Protein AF-A0A316RH71-F1 (afdb_monomer_lite)

Secondary structure (DSSP, 8-state):
--STTHHHHHHHHHHHHHHHHHHHHSPP--S------THHHHHHHHHHHHHHHHHHHHHHH-HHHHHHHHHHHHHHHTS---HHHHHHHHHHHHHHHHHHHH-

pLDDT: mean 76.06, std 9.1, range [45.72, 93.19]

Structure (mmCIF, N/CA/C/O backbon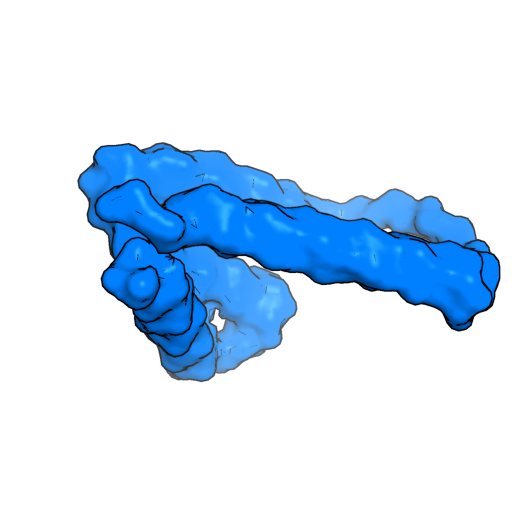e):
data_AF-A0A316RH71-F1
#
_entry.id   AF-A0A316RH71-F1
#
loop_
_atom_site.group_PDB
_atom_site.id
_atom_site.type_symbol
_atom_site.label_atom_id
_atom_site.label_alt_id
_atom_site.label_comp_id
_atom_site.label_asym_id
_atom_site.label_entity_id
_atom_site.label_seq_id
_atom_site.pdbx_PDB_ins_code
_atom_site.Cartn_x
_atom_site.Cartn_y
_atom_site.Cartn_z
_atom_site.occupancy
_atom_site.B_iso_or_equiv
_atom_site.auth_seq_id
_atom_site.auth_comp_id
_atom_site.auth_asym_id
_atom_site.auth_atom_id
_atom_site.pdbx_PDB_model_num
ATOM 1 N N . MET A 1 1 ? 22.589 -1.768 -6.175 1.00 45.72 1 MET A N 1
ATOM 2 C CA . MET A 1 1 ? 21.574 -2.588 -5.481 1.00 45.72 1 MET A CA 1
ATOM 3 C C . MET A 1 1 ? 21.842 -2.458 -3.991 1.00 45.72 1 MET A C 1
ATOM 5 O O . MET A 1 1 ? 22.543 -3.285 -3.433 1.00 45.72 1 MET A O 1
ATOM 9 N N . THR A 1 2 ? 21.418 -1.351 -3.381 1.00 45.78 2 THR A N 1
ATOM 10 C CA . THR A 1 2 ? 21.797 -1.030 -1.988 1.00 45.78 2 THR A CA 1
ATOM 11 C C . THR A 1 2 ? 20.663 -0.384 -1.179 1.00 45.78 2 THR A C 1
ATOM 13 O O . THR A 1 2 ? 20.817 -0.216 0.023 1.00 45.78 2 THR A O 1
ATOM 16 N N . GLY A 1 3 ? 19.507 -0.092 -1.795 1.00 52.59 3 GLY A N 1
ATOM 17 C CA . GLY A 1 3 ? 18.312 0.448 -1.122 1.00 52.59 3 GLY A CA 1
ATOM 18 C C . GLY A 1 3 ? 17.203 -0.576 -0.827 1.00 52.59 3 GLY A C 1
ATOM 19 O O . GLY A 1 3 ? 16.341 -0.324 0.012 1.00 52.59 3 GLY A O 1
ATOM 20 N N . ASP A 1 4 ? 17.250 -1.763 -1.443 1.00 62.03 4 ASP A N 1
ATOM 21 C CA . ASP A 1 4 ? 16.151 -2.750 -1.433 1.00 62.03 4 ASP A CA 1
ATOM 22 C C . ASP A 1 4 ? 15.865 -3.340 -0.030 1.00 62.03 4 ASP A C 1
ATOM 24 O O . ASP A 1 4 ? 14.758 -3.762 0.291 1.00 62.03 4 ASP A O 1
ATOM 28 N N . HIS A 1 5 ? 16.861 -3.320 0.861 1.00 63.25 5 HIS A N 1
ATOM 29 C CA . HIS A 1 5 ? 16.761 -3.864 2.225 1.00 63.25 5 HIS A CA 1
ATOM 30 C C . HIS A 1 5 ? 16.389 -2.801 3.271 1.00 63.25 5 HIS A C 1
ATOM 32 O O . HIS A 1 5 ? 15.955 -3.136 4.375 1.00 63.25 5 HIS A O 1
ATOM 38 N N . ILE A 1 6 ? 16.555 -1.517 2.939 1.00 71.75 6 ILE A N 1
ATOM 39 C CA . ILE A 1 6 ? 16.365 -0.409 3.882 1.00 71.75 6 ILE A CA 1
ATOM 40 C C . ILE A 1 6 ? 14.872 -0.153 4.103 1.00 71.75 6 ILE A C 1
ATOM 42 O O . ILE A 1 6 ? 14.438 0.024 5.241 1.00 71.75 6 ILE A O 1
ATOM 46 N N . VAL A 1 7 ? 14.069 -0.205 3.037 1.00 70.44 7 VAL A N 1
ATOM 47 C CA . VAL A 1 7 ? 12.619 0.039 3.103 1.00 70.44 7 VAL A CA 1
ATOM 48 C C . VAL A 1 7 ? 11.891 -0.987 3.994 1.00 70.44 7 VAL A C 1
ATOM 50 O O . VAL A 1 7 ? 11.161 -0.554 4.893 1.00 70.44 7 VAL A O 1
ATOM 53 N N . PRO A 1 8 ? 12.112 -2.315 3.858 1.00 76.25 8 PRO A N 1
ATOM 54 C CA . PRO A 1 8 ? 11.553 -3.295 4.791 1.00 76.25 8 PRO A CA 1
ATOM 55 C C . PRO A 1 8 ? 12.032 -3.087 6.233 1.00 76.25 8 PRO A C 1
ATOM 57 O O . PRO A 1 8 ? 11.241 -3.211 7.167 1.00 76.25 8 PRO A O 1
ATOM 60 N N . GLY A 1 9 ? 13.312 -2.742 6.422 1.00 79.44 9 GLY A N 1
ATOM 61 C CA . GLY A 1 9 ? 13.901 -2.517 7.744 1.00 79.44 9 GLY A CA 1
ATOM 62 C C . GLY A 1 9 ? 13.270 -1.334 8.480 1.00 79.44 9 GLY A C 1
ATOM 63 O O . GLY A 1 9 ? 12.847 -1.473 9.627 1.00 79.44 9 GLY A O 1
ATOM 64 N N . ILE A 1 10 ? 13.131 -0.187 7.808 1.00 82.50 10 ILE A N 1
ATOM 65 C CA . ILE A 1 10 ? 12.483 1.007 8.371 1.00 82.50 10 ILE A CA 1
ATOM 66 C C . ILE A 1 10 ? 11.009 0.729 8.675 1.00 82.50 10 ILE A C 1
ATOM 68 O O . ILE A 1 10 ? 10.534 1.080 9.755 1.00 82.50 10 ILE A O 1
ATOM 72 N N . ALA A 1 11 ? 10.288 0.069 7.762 1.00 80.62 11 ALA A N 1
ATOM 73 C CA . ALA A 1 11 ? 8.888 -0.291 7.980 1.00 80.62 11 ALA A CA 1
ATOM 74 C C . ALA A 1 11 ? 8.719 -1.225 9.191 1.00 80.62 11 ALA A C 1
ATOM 76 O O . ALA A 1 11 ? 7.818 -1.020 10.006 1.00 80.62 11 ALA A O 1
ATOM 77 N N . GLY A 1 12 ? 9.614 -2.205 9.347 1.00 83.50 12 GLY A N 1
ATOM 78 C CA . GLY A 1 12 ? 9.639 -3.105 10.499 1.00 83.50 12 GLY A CA 1
ATOM 79 C C . GLY A 1 12 ? 9.876 -2.362 11.813 1.00 83.50 12 GLY A C 1
ATOM 80 O O . GLY A 1 12 ? 9.117 -2.538 12.764 1.00 83.50 12 GLY A O 1
ATOM 81 N N . ILE A 1 13 ? 10.871 -1.473 11.856 1.00 88.56 13 ILE A N 1
ATOM 82 C CA . ILE A 1 13 ? 11.160 -0.655 13.044 1.00 88.56 13 ILE A CA 1
ATOM 83 C C . ILE A 1 13 ? 9.968 0.247 13.390 1.00 88.56 13 ILE A C 1
ATOM 85 O O . ILE A 1 13 ? 9.561 0.310 14.550 1.00 88.56 13 ILE A O 1
ATOM 89 N N . ALA A 1 14 ? 9.367 0.907 12.396 1.00 87.00 14 ALA A N 1
ATOM 90 C CA . ALA A 1 14 ? 8.199 1.761 12.596 1.00 87.00 14 ALA A CA 1
ATOM 91 C C . ALA A 1 14 ? 6.998 0.979 13.157 1.00 87.00 14 ALA A C 1
ATOM 93 O O . ALA A 1 14 ? 6.324 1.464 14.065 1.00 87.00 14 ALA A O 1
ATOM 94 N N . LEU A 1 15 ? 6.757 -0.243 12.668 1.00 88.00 15 LEU A N 1
ATOM 95 C CA . LEU A 1 15 ? 5.704 -1.128 13.175 1.00 88.00 15 LEU A CA 1
ATOM 96 C C . LEU A 1 15 ? 5.956 -1.566 14.620 1.00 88.00 15 LEU A C 1
ATOM 98 O O . LEU A 1 15 ? 5.020 -1.572 15.417 1.00 88.00 15 LEU A O 1
ATOM 102 N N . ILE A 1 16 ? 7.202 -1.893 14.974 1.00 92.31 16 ILE A N 1
ATOM 103 C CA . ILE A 1 16 ? 7.569 -2.252 16.352 1.00 92.31 16 ILE A CA 1
ATOM 104 C C . ILE A 1 16 ? 7.320 -1.067 17.285 1.00 92.31 16 ILE A C 1
ATOM 106 O O . ILE A 1 16 ? 6.650 -1.220 18.304 1.00 92.31 16 ILE A O 1
ATOM 110 N N . LEU A 1 17 ? 7.798 0.126 16.920 1.00 92.62 17 LEU A N 1
ATOM 111 C CA . LEU A 1 17 ? 7.587 1.342 17.708 1.00 92.62 17 LEU A CA 1
ATOM 112 C C . LEU A 1 17 ? 6.100 1.674 17.858 1.00 92.62 17 LEU A C 1
ATOM 114 O O . LEU A 1 17 ? 5.657 2.008 18.955 1.00 92.62 17 LEU A O 1
ATOM 118 N N . LEU A 1 18 ? 5.319 1.535 16.785 1.00 88.31 18 LEU A N 1
ATOM 119 C CA . LEU A 1 18 ? 3.873 1.735 16.825 1.00 88.31 18 LEU A CA 1
ATOM 120 C C . LEU A 1 18 ? 3.189 0.717 17.746 1.00 88.31 18 LEU A C 1
ATOM 122 O O . LEU A 1 18 ? 2.315 1.092 18.522 1.00 88.31 18 LEU A O 1
ATOM 126 N N . GLY A 1 19 ? 3.599 -0.552 17.698 1.00 87.25 19 GLY A N 1
ATOM 127 C CA . GLY A 1 19 ? 3.090 -1.601 18.580 1.00 87.25 19 GLY A CA 1
ATOM 128 C C . GLY A 1 19 ? 3.381 -1.312 20.052 1.00 87.25 19 GLY A C 1
ATOM 129 O O . GLY A 1 19 ? 2.473 -1.380 20.878 1.00 87.25 19 GLY A O 1
ATOM 130 N N . VAL A 1 20 ? 4.614 -0.909 20.373 1.00 93.19 20 VAL A N 1
ATOM 131 C CA . VAL A 1 20 ? 5.012 -0.502 21.733 1.00 93.19 20 VAL A CA 1
ATOM 132 C C . VAL A 1 20 ? 4.212 0.715 22.192 1.00 93.19 20 VAL A C 1
ATOM 134 O O . VAL A 1 20 ? 3.694 0.732 23.306 1.00 93.19 20 VAL A O 1
ATOM 137 N N . TYR A 1 21 ? 4.051 1.715 21.325 1.00 91.81 21 TYR A N 1
ATOM 138 C CA . TYR A 1 21 ? 3.245 2.894 21.623 1.00 91.81 21 TYR A CA 1
ATOM 139 C C . TYR A 1 21 ? 1.790 2.521 21.927 1.00 91.81 21 TYR A C 1
ATOM 141 O O . TYR A 1 21 ? 1.253 2.924 22.954 1.00 91.81 21 TYR A O 1
ATOM 149 N N . LEU A 1 22 ? 1.156 1.712 21.078 1.00 87.50 22 LEU A N 1
ATOM 150 C CA . LEU A 1 22 ? -0.220 1.270 21.296 1.00 87.50 22 LEU A CA 1
ATOM 151 C C . LEU A 1 22 ? -0.351 0.427 22.569 1.00 87.50 22 LEU A C 1
ATOM 153 O O . LEU A 1 22 ? -1.334 0.572 23.285 1.00 87.50 22 LEU A O 1
ATOM 157 N N . MET A 1 23 ? 0.641 -0.401 22.893 1.00 87.25 23 MET A N 1
ATOM 158 C CA . MET A 1 23 ? 0.635 -1.207 24.114 1.00 87.25 23 MET A CA 1
ATOM 159 C C . MET A 1 23 ? 0.718 -0.349 25.385 1.00 87.25 23 MET A C 1
ATOM 161 O O . MET A 1 23 ? 0.061 -0.666 26.372 1.00 87.25 23 MET A O 1
ATOM 165 N N . CYS A 1 24 ? 1.491 0.739 25.359 1.00 90.56 24 CYS A N 1
ATOM 166 C CA . CYS A 1 24 ? 1.668 1.618 26.518 1.00 90.56 24 CYS A CA 1
ATOM 167 C C . CYS A 1 24 ? 0.597 2.714 26.635 1.00 90.56 24 CYS A C 1
ATOM 169 O O . CYS A 1 24 ? 0.292 3.145 27.744 1.00 90.56 24 CYS A O 1
ATOM 171 N N . PHE A 1 25 ? 0.048 3.191 25.514 1.00 86.88 25 PHE A N 1
ATOM 172 C CA . PHE A 1 25 ? -0.788 4.397 25.473 1.00 86.88 25 PHE A CA 1
ATOM 173 C C . PHE A 1 25 ? -2.213 4.167 24.959 1.00 86.88 25 PHE A C 1
ATOM 175 O O . PHE A 1 25 ? -3.038 5.076 25.069 1.00 86.88 25 PHE A O 1
ATOM 182 N N . SER A 1 26 ? -2.541 2.999 24.396 1.00 78.50 26 SER A N 1
ATOM 183 C CA . SER A 1 26 ? -3.898 2.748 23.903 1.00 78.50 26 SER A CA 1
ATOM 184 C C . SER A 1 26 ? -4.794 2.210 25.025 1.00 78.50 26 SER A C 1
ATOM 186 O O . SER A 1 26 ? -4.461 1.196 25.644 1.00 78.50 26 SER A O 1
ATOM 188 N N . PRO A 1 27 ? -5.941 2.854 25.310 1.00 73.31 27 PRO A N 1
ATOM 189 C CA . PRO A 1 27 ? -6.910 2.313 26.251 1.00 73.31 27 PRO A CA 1
ATOM 190 C C . PRO A 1 27 ? -7.436 0.965 25.746 1.00 73.31 27 PRO A C 1
ATOM 192 O O . PRO A 1 27 ? -7.645 0.781 24.545 1.00 73.31 27 PRO A O 1
ATOM 195 N N . ALA A 1 28 ? -7.664 0.024 26.668 1.00 67.88 28 ALA A N 1
ATOM 196 C CA . ALA A 1 28 ? -8.155 -1.306 26.327 1.00 67.88 28 ALA A CA 1
ATOM 197 C C . ALA A 1 28 ? -9.416 -1.204 25.444 1.00 67.88 28 ALA A C 1
ATOM 199 O O . ALA A 1 28 ? -10.346 -0.464 25.795 1.00 67.88 28 ALA A O 1
ATOM 200 N N . PRO A 1 29 ? -9.467 -1.920 24.304 1.00 64.88 29 PRO A N 1
ATOM 201 C CA . PRO A 1 29 ? -10.575 -1.806 23.375 1.00 64.88 29 PRO A CA 1
ATOM 202 C C . PRO A 1 29 ? -11.862 -2.244 24.072 1.00 64.88 29 PRO A C 1
ATOM 204 O O . PRO A 1 29 ? -12.070 -3.414 24.382 1.00 64.88 29 PRO A O 1
ATOM 207 N N . THR A 1 30 ? -12.747 -1.281 24.315 1.00 62.91 30 THR A N 1
ATOM 208 C CA . THR A 1 30 ? -14.050 -1.501 24.960 1.00 62.91 30 THR A CA 1
ATOM 209 C C . THR A 1 30 ? -15.045 -2.170 24.007 1.00 62.91 30 THR A C 1
ATOM 211 O O . THR A 1 30 ? -16.097 -2.652 24.422 1.00 62.91 30 THR A O 1
ATOM 214 N N . HIS A 1 31 ? -14.711 -2.223 22.714 1.00 59.47 31 HIS A N 1
ATOM 215 C CA . HIS A 1 31 ? -15.545 -2.798 21.674 1.00 59.47 31 HIS A CA 1
ATOM 216 C C . HIS A 1 31 ? -15.154 -4.254 21.406 1.00 59.47 31 HIS A C 1
ATOM 218 O O . HIS A 1 31 ? -14.053 -4.536 20.936 1.00 59.47 31 HIS A O 1
ATOM 224 N N . LYS A 1 32 ? -16.084 -5.188 21.648 1.00 65.44 32 LYS A N 1
ATOM 225 C CA . LYS A 1 32 ? -15.949 -6.564 21.150 1.00 65.44 32 LYS A CA 1
ATOM 226 C C . LYS A 1 32 ? -15.852 -6.521 19.617 1.00 65.44 32 LYS A C 1
ATOM 228 O O . LYS A 1 32 ? -16.741 -5.925 18.999 1.00 65.44 32 LYS A O 1
ATOM 233 N N . PRO A 1 33 ? -14.818 -7.121 19.001 1.00 62.56 33 PRO A N 1
ATOM 234 C CA . PRO A 1 33 ? -14.692 -7.150 17.552 1.00 62.56 33 PRO A CA 1
ATOM 235 C C . PRO A 1 33 ? -15.884 -7.917 16.977 1.00 62.56 33 PRO A C 1
ATOM 237 O O . PRO A 1 33 ? -16.063 -9.106 17.231 1.00 62.56 33 PRO A O 1
ATOM 240 N N . THR A 1 34 ? -16.739 -7.212 16.243 1.00 72.06 34 THR A N 1
ATOM 241 C CA . THR A 1 34 ? -17.829 -7.822 15.483 1.00 72.06 34 THR A CA 1
ATOM 242 C C . THR A 1 34 ? -17.292 -8.215 14.118 1.00 72.06 34 THR A C 1
ATOM 244 O O . THR A 1 34 ? -16.544 -7.462 13.490 1.00 72.06 34 THR A O 1
ATOM 247 N N . PHE A 1 35 ? -17.630 -9.422 13.667 1.00 71.75 35 PHE A N 1
ATOM 248 C CA . PHE A 1 35 ? -17.195 -9.880 12.355 1.00 71.75 35 PHE A CA 1
ATOM 249 C C . PHE A 1 35 ? -17.823 -8.978 11.282 1.00 71.75 35 PHE A C 1
ATOM 251 O O . PHE A 1 35 ? -19.026 -8.713 11.352 1.00 71.75 35 PHE A O 1
ATOM 258 N N . PRO A 1 36 ? -17.048 -8.474 10.306 1.00 72.38 36 PRO A N 1
ATOM 259 C CA . PRO A 1 36 ? -17.592 -7.591 9.288 1.00 72.38 36 PRO A CA 1
ATOM 260 C C . PRO A 1 36 ? -18.618 -8.348 8.438 1.00 72.38 36 PRO A C 1
ATOM 262 O O . PRO A 1 36 ? -18.274 -9.279 7.715 1.00 72.38 36 PRO A O 1
ATOM 265 N N . THR A 1 37 ? -19.881 -7.935 8.499 1.00 75.94 37 THR A N 1
ATOM 266 C CA . THR A 1 37 ? -20.981 -8.492 7.696 1.00 75.94 37 THR A CA 1
ATOM 267 C C . THR A 1 37 ? -21.404 -7.548 6.568 1.00 75.94 37 THR A C 1
ATOM 269 O O . THR A 1 37 ? -21.343 -6.323 6.687 1.00 75.94 37 THR A O 1
ATOM 272 N N . GLY A 1 38 ? -21.842 -8.119 5.440 1.00 82.00 38 GLY A N 1
ATOM 273 C CA . GLY A 1 38 ? -22.398 -7.376 4.303 1.00 82.00 38 GLY A CA 1
ATOM 274 C C . GLY A 1 38 ? -21.348 -6.702 3.411 1.00 82.00 38 GLY A C 1
ATOM 275 O O . GLY A 1 38 ? -20.362 -7.313 3.004 1.00 82.00 38 GLY A O 1
ATOM 276 N N . THR A 1 39 ? -21.565 -5.429 3.073 1.00 76.50 39 THR A N 1
ATOM 277 C CA . THR A 1 39 ? -20.763 -4.674 2.088 1.00 76.50 39 THR A CA 1
ATOM 278 C C . THR A 1 39 ? -19.287 -4.540 2.473 1.00 76.50 39 THR A C 1
ATOM 280 O O . THR A 1 39 ? -18.425 -4.438 1.601 1.00 76.50 39 THR A O 1
ATOM 283 N N . ILE A 1 40 ? -18.978 -4.543 3.772 1.00 78.38 40 ILE A N 1
ATOM 284 C CA . ILE A 1 40 ? -17.599 -4.458 4.273 1.00 78.38 40 ILE A CA 1
ATOM 285 C C . ILE A 1 40 ? -16.837 -5.748 3.955 1.00 78.38 40 ILE A C 1
ATOM 287 O O . ILE A 1 40 ? -15.703 -5.673 3.486 1.00 78.38 40 ILE A O 1
ATOM 291 N N . LEU A 1 41 ? -17.476 -6.913 4.110 1.00 82.56 41 LEU A N 1
ATOM 292 C CA . LEU A 1 41 ? -16.874 -8.206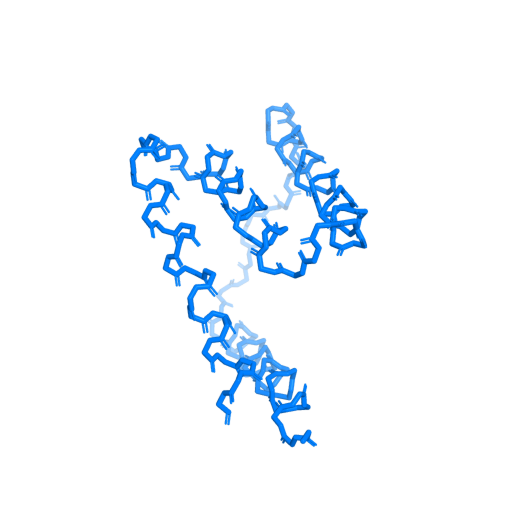 3.781 1.00 82.56 41 LEU A CA 1
ATOM 293 C C . LEU A 1 41 ? -16.492 -8.274 2.299 1.00 82.56 41 LEU A C 1
ATOM 295 O O . LEU A 1 41 ? -15.370 -8.639 1.967 1.00 82.56 41 LEU A O 1
ATOM 299 N N . TRP A 1 42 ? -17.384 -7.829 1.410 1.00 81.81 42 TRP A N 1
ATOM 300 C CA . TRP A 1 42 ? -17.108 -7.774 -0.029 1.00 81.81 42 TRP A CA 1
ATOM 301 C C . TRP A 1 42 ? -15.985 -6.804 -0.398 1.00 81.81 42 TRP A C 1
ATOM 303 O O . TRP A 1 42 ? -15.251 -7.065 -1.346 1.00 81.81 42 TRP A O 1
ATOM 313 N N . ARG A 1 43 ? -15.804 -5.707 0.348 1.00 79.81 43 ARG A N 1
ATOM 314 C CA . ARG A 1 43 ? -14.652 -4.813 0.147 1.00 79.81 43 ARG A CA 1
ATOM 315 C C . ARG A 1 43 ? -13.342 -5.470 0.557 1.00 79.81 43 ARG A C 1
ATOM 317 O O . ARG A 1 43 ? -12.376 -5.356 -0.188 1.00 79.81 43 ARG A O 1
ATOM 324 N N . ILE A 1 44 ? -13.326 -6.166 1.694 1.00 81.00 44 ILE A N 1
ATOM 325 C CA . ILE A 1 44 ? -12.150 -6.906 2.177 1.00 81.00 44 ILE A CA 1
ATOM 326 C C . ILE A 1 44 ? -11.795 -8.033 1.196 1.00 81.00 44 ILE A C 1
ATOM 328 O O . ILE A 1 44 ? -10.640 -8.177 0.792 1.00 81.00 44 ILE A O 1
ATOM 332 N N . LEU A 1 45 ? -12.795 -8.793 0.746 1.00 85.12 45 LEU A N 1
ATOM 333 C CA . LEU A 1 45 ? -12.598 -9.853 -0.240 1.00 85.12 45 LEU A CA 1
ATOM 334 C C . LEU A 1 45 ? -12.126 -9.275 -1.580 1.00 85.12 45 LEU A C 1
ATOM 336 O O . LEU A 1 45 ? -11.179 -9.777 -2.177 1.00 85.12 45 LEU A O 1
ATOM 340 N N . GLY A 1 46 ? -12.727 -8.162 -2.009 1.00 83.69 46 GLY A N 1
ATOM 341 C CA . GLY A 1 46 ? -12.329 -7.430 -3.206 1.00 83.69 46 GLY A CA 1
ATOM 342 C C . GLY A 1 46 ? -10.876 -6.960 -3.153 1.00 83.69 46 GLY A C 1
ATOM 343 O O . GLY A 1 46 ? -10.180 -7.078 -4.155 1.00 83.69 46 GLY A O 1
ATOM 344 N N . THR A 1 47 ? -10.376 -6.498 -2.000 1.00 80.88 47 THR A N 1
ATOM 345 C CA . THR A 1 47 ? -8.945 -6.167 -1.849 1.00 80.88 47 THR A CA 1
ATOM 346 C C . THR A 1 47 ? -8.037 -7.367 -1.925 1.00 80.88 47 THR A C 1
ATOM 348 O O . THR A 1 47 ? -6.989 -7.270 -2.553 1.00 80.88 47 THR A O 1
ATOM 351 N N . ALA A 1 48 ? -8.423 -8.486 -1.314 1.00 83.12 48 ALA A N 1
ATOM 352 C CA . ALA A 1 48 ? -7.621 -9.700 -1.370 1.00 83.12 48 ALA A CA 1
ATOM 353 C C . ALA A 1 48 ? -7.492 -10.191 -2.819 1.00 83.12 48 ALA A C 1
ATOM 355 O O . ALA A 1 48 ? -6.386 -10.429 -3.300 1.00 83.12 48 ALA A O 1
ATOM 356 N N . VAL A 1 49 ? -8.610 -10.234 -3.550 1.00 86.25 49 VAL A N 1
ATOM 357 C CA . VAL A 1 49 ? -8.627 -10.582 -4.978 1.00 86.25 49 VAL A CA 1
ATOM 358 C C . VAL A 1 49 ? -7.819 -9.581 -5.800 1.00 86.25 49 VAL A C 1
ATOM 360 O O . VAL A 1 49 ? -7.075 -9.982 -6.688 1.00 86.25 49 VAL A O 1
ATOM 363 N N . LEU A 1 50 ? -7.912 -8.285 -5.493 1.00 83.38 50 LEU A N 1
ATOM 364 C CA . LEU A 1 50 ? -7.127 -7.264 -6.179 1.00 83.38 50 LEU A CA 1
ATOM 365 C C . LEU A 1 50 ? -5.622 -7.430 -5.948 1.00 83.38 50 LEU A C 1
ATOM 367 O O . LEU A 1 50 ? -4.856 -7.263 -6.889 1.00 83.38 50 LEU A O 1
ATOM 371 N N . MET A 1 51 ? -5.192 -7.764 -4.729 1.00 79.62 51 MET A N 1
ATOM 372 C CA . MET A 1 51 ? -3.779 -8.031 -4.443 1.00 79.62 51 MET A CA 1
ATOM 373 C C . MET A 1 51 ? -3.276 -9.267 -5.187 1.00 79.62 51 MET A C 1
ATOM 375 O O . MET A 1 51 ? -2.181 -9.233 -5.739 1.00 79.62 51 MET A O 1
ATOM 379 N N . LEU A 1 52 ? -4.080 -10.329 -5.266 1.00 82.56 52 LEU A N 1
ATOM 380 C CA . LEU A 1 52 ? -3.736 -11.503 -6.073 1.00 82.56 52 LEU A CA 1
ATOM 381 C C . LEU A 1 52 ? -3.669 -11.156 -7.565 1.00 82.56 52 LEU A C 1
ATOM 383 O O . LEU A 1 52 ? -2.724 -11.538 -8.248 1.00 82.56 52 LEU A O 1
ATOM 387 N N . GLY A 1 53 ? -4.627 -10.372 -8.060 1.00 81.50 53 GLY A N 1
ATOM 388 C CA . GLY A 1 53 ? -4.613 -9.866 -9.430 1.00 81.50 53 GLY A CA 1
ATOM 389 C C . GLY A 1 53 ? -3.395 -8.988 -9.711 1.00 81.50 53 GLY A C 1
ATOM 390 O O . GLY A 1 53 ? -2.794 -9.110 -10.771 1.00 81.50 53 GLY A O 1
ATOM 391 N N . TYR A 1 54 ? -2.986 -8.152 -8.755 1.00 78.00 54 TYR A N 1
ATOM 392 C CA . TYR A 1 54 ? -1.782 -7.332 -8.856 1.00 78.00 54 TYR A CA 1
ATOM 393 C C . TYR A 1 54 ? -0.523 -8.182 -9.048 1.00 78.00 54 TYR A C 1
ATOM 395 O O . TYR A 1 54 ? 0.303 -7.814 -9.874 1.00 78.00 54 TYR A O 1
ATOM 403 N N . LEU A 1 55 ? -0.396 -9.326 -8.364 1.00 77.94 55 LEU A N 1
ATOM 404 C CA . LEU A 1 55 ? 0.745 -10.233 -8.553 1.00 77.94 55 LEU A CA 1
ATOM 405 C C . LEU A 1 55 ? 0.814 -10.768 -9.986 1.00 77.94 55 LEU A C 1
ATOM 407 O O . LEU A 1 55 ? 1.872 -10.722 -10.605 1.00 77.94 55 LEU A O 1
ATOM 411 N N . VAL A 1 56 ? -0.322 -11.203 -10.534 1.00 80.12 56 VAL A N 1
ATOM 412 C CA . VAL A 1 56 ? -0.393 -11.689 -11.920 1.00 80.12 56 VAL A CA 1
ATOM 413 C C . VAL A 1 56 ? -0.089 -10.553 -12.897 1.00 80.12 56 VAL A C 1
ATOM 415 O O . VAL A 1 56 ? 0.732 -10.695 -13.792 1.00 80.12 56 VAL A O 1
ATOM 418 N N . VAL A 1 57 ? -0.713 -9.389 -12.713 1.00 76.88 57 VAL A N 1
ATOM 419 C CA . VAL A 1 57 ? -0.512 -8.215 -13.577 1.00 76.88 57 VAL A CA 1
ATOM 420 C C . VAL A 1 57 ? 0.943 -7.737 -13.526 1.00 76.88 57 VAL A C 1
ATOM 422 O O . VAL A 1 57 ? 1.484 -7.358 -14.563 1.00 76.88 57 VAL A O 1
ATOM 425 N N . MET A 1 58 ? 1.605 -7.830 -12.372 1.00 76.81 58 MET A N 1
ATOM 426 C CA . MET A 1 58 ? 3.015 -7.477 -12.203 1.00 76.81 58 MET A CA 1
ATOM 427 C C . MET A 1 58 ? 3.942 -8.329 -13.068 1.00 76.81 58 MET A C 1
ATOM 429 O O . MET A 1 58 ? 4.904 -7.787 -13.611 1.00 76.81 58 MET A O 1
ATOM 433 N N . GLU A 1 59 ? 3.627 -9.610 -13.256 1.00 76.25 59 GLU A N 1
ATOM 434 C CA . GLU A 1 59 ? 4.393 -10.518 -14.115 1.00 76.25 59 GLU A CA 1
ATOM 435 C C . GLU A 1 59 ? 4.271 -10.157 -15.607 1.00 76.25 59 GLU A C 1
ATOM 437 O O . GLU A 1 59 ? 5.252 -10.239 -16.342 1.00 76.25 59 GLU A O 1
ATOM 442 N N . TYR A 1 60 ? 3.101 -9.676 -16.050 1.00 73.31 60 TYR A N 1
ATOM 443 C CA . TYR A 1 60 ? 2.839 -9.373 -17.467 1.00 73.31 60 TYR A CA 1
ATOM 444 C C . TYR A 1 60 ? 3.086 -7.910 -17.876 1.00 73.31 60 TYR A C 1
ATOM 446 O O . TYR A 1 60 ? 3.543 -7.655 -18.987 1.00 73.31 60 TYR A O 1
ATOM 454 N N . LEU A 1 61 ? 2.754 -6.933 -17.023 1.00 73.75 61 LEU A N 1
ATOM 455 C CA . LEU A 1 61 ? 2.822 -5.491 -17.331 1.00 73.75 61 LEU A CA 1
ATOM 456 C C . LEU A 1 61 ? 3.981 -4.764 -16.633 1.00 73.75 61 LEU A C 1
ATOM 458 O O . LEU A 1 61 ? 4.230 -3.588 -16.909 1.00 73.75 61 LEU A O 1
ATOM 462 N N . GLY A 1 62 ? 4.685 -5.441 -15.726 1.00 73.62 62 GLY A N 1
ATOM 463 C CA . GLY A 1 62 ? 5.752 -4.857 -14.925 1.00 73.62 62 GLY A CA 1
ATOM 464 C C . GLY A 1 62 ? 5.249 -4.029 -13.738 1.00 73.62 62 GLY A C 1
ATOM 465 O O . GLY A 1 62 ? 4.065 -3.699 -13.601 1.00 73.62 62 GLY A O 1
ATOM 466 N N . TYR A 1 63 ? 6.185 -3.688 -12.851 1.00 71.12 63 TYR A N 1
ATOM 467 C CA . TYR A 1 63 ? 5.915 -3.070 -11.550 1.00 71.12 63 TYR A CA 1
ATOM 468 C C . TYR A 1 63 ? 5.156 -1.740 -11.650 1.00 71.12 63 TYR A C 1
ATOM 470 O O . TYR A 1 63 ? 4.127 -1.560 -11.001 1.00 71.12 63 TYR A O 1
ATOM 478 N N . THR A 1 64 ? 5.610 -0.818 -12.501 1.00 73.25 64 THR A N 1
ATOM 479 C CA . THR A 1 64 ? 5.067 0.549 -12.568 1.00 73.25 64 THR A CA 1
ATOM 480 C C . THR A 1 64 ? 3.598 0.577 -12.991 1.00 73.25 64 THR A C 1
ATOM 482 O O . THR A 1 64 ? 2.776 1.231 -12.348 1.00 73.25 64 THR A O 1
ATOM 485 N N . VAL A 1 65 ? 3.243 -0.161 -14.047 1.00 77.50 65 VAL A N 1
ATOM 486 C CA . VAL A 1 65 ? 1.872 -0.184 -14.583 1.00 77.50 65 VAL A CA 1
ATOM 487 C C . VAL A 1 65 ? 0.931 -0.899 -13.619 1.00 77.50 65 VAL A C 1
ATOM 489 O O . VAL A 1 65 ? -0.175 -0.425 -13.359 1.00 77.50 65 VAL A O 1
ATOM 492 N N . SER A 1 66 ? 1.397 -1.993 -13.021 1.00 76.12 66 SER A N 1
ATOM 493 C CA . SER A 1 66 ? 0.621 -2.760 -12.050 1.00 76.12 66 SER A CA 1
ATOM 494 C C . SER A 1 66 ? 0.338 -1.943 -10.794 1.00 76.12 66 SER A C 1
ATOM 496 O O . SER A 1 66 ? -0.781 -1.962 -10.282 1.00 76.12 66 SER A O 1
ATOM 498 N N . THR A 1 67 ? 1.323 -1.171 -10.324 1.00 78.25 67 THR A N 1
ATOM 499 C CA . THR A 1 67 ? 1.207 -0.373 -9.092 1.00 78.25 67 THR A CA 1
ATOM 500 C C . THR A 1 67 ? 0.232 0.779 -9.292 1.00 78.25 67 THR A C 1
ATOM 502 O O . THR A 1 67 ? -0.606 1.051 -8.428 1.00 78.25 67 THR A O 1
ATOM 505 N N . LEU A 1 68 ? 0.262 1.407 -10.469 1.00 78.44 68 LEU A N 1
ATOM 506 C CA . LEU A 1 68 ? -0.684 2.452 -10.853 1.00 78.44 68 LEU A CA 1
ATOM 507 C C . LEU A 1 68 ? -2.112 1.901 -10.940 1.00 78.44 68 LEU A C 1
ATOM 509 O O . LEU A 1 68 ? -3.044 2.506 -10.405 1.00 78.44 68 LEU A O 1
ATOM 513 N N . LEU A 1 69 ? -2.291 0.728 -11.552 1.00 79.75 69 LEU A N 1
ATOM 514 C CA . LEU A 1 69 ? -3.602 0.093 -11.674 1.00 79.75 69 LEU A CA 1
ATOM 515 C C . LEU A 1 69 ? -4.166 -0.294 -10.299 1.00 79.75 69 LEU A C 1
ATOM 517 O O . LEU A 1 69 ? -5.308 0.040 -9.978 1.00 79.75 69 LEU A O 1
ATOM 521 N N . ALA A 1 70 ? -3.357 -0.950 -9.465 1.00 79.19 70 ALA A N 1
ATOM 522 C CA . ALA A 1 70 ? -3.770 -1.391 -8.139 1.00 79.19 70 ALA A CA 1
ATOM 523 C C . ALA A 1 70 ? -4.094 -0.208 -7.221 1.00 79.19 70 ALA A C 1
ATOM 525 O O . ALA A 1 70 ? -5.165 -0.188 -6.615 1.00 79.19 70 ALA A O 1
ATOM 526 N N . SER A 1 71 ? -3.231 0.812 -7.169 1.00 77.31 71 SER A N 1
ATOM 527 C CA . SER A 1 71 ? -3.466 2.021 -6.365 1.00 77.31 71 SER A CA 1
ATOM 528 C C . SER A 1 71 ? -4.715 2.777 -6.821 1.00 77.31 71 SER A C 1
ATOM 530 O O . SER A 1 71 ? -5.543 3.160 -5.991 1.00 77.31 71 SER A O 1
ATOM 532 N N . TYR A 1 72 ? -4.932 2.915 -8.133 1.00 79.00 72 TYR A N 1
ATOM 533 C CA . TYR A 1 72 ? -6.146 3.521 -8.678 1.00 79.00 72 TYR A CA 1
ATOM 534 C C . TYR A 1 72 ? -7.414 2.790 -8.226 1.00 79.00 72 TYR A C 1
ATOM 536 O O . TYR A 1 72 ? -8.376 3.432 -7.783 1.00 79.00 72 TYR A O 1
ATOM 544 N N . VAL A 1 73 ? -7.429 1.456 -8.311 1.00 78.56 73 VAL A N 1
ATOM 545 C CA . VAL A 1 73 ? -8.591 0.672 -7.880 1.00 78.56 73 VAL A CA 1
ATOM 546 C C . VAL A 1 73 ? -8.768 0.752 -6.364 1.00 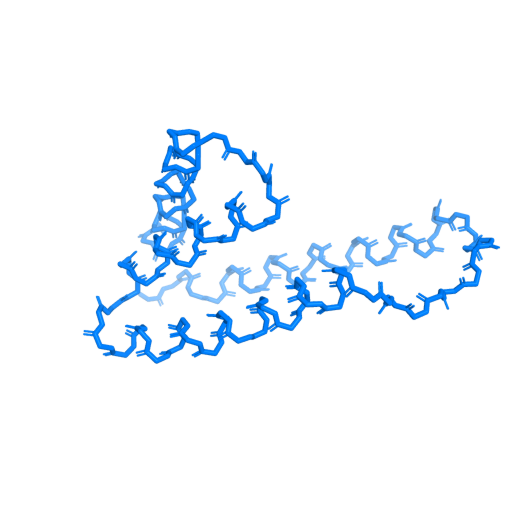78.56 73 VAL A C 1
ATOM 548 O O . VAL A 1 73 ? -9.894 0.953 -5.909 1.00 78.56 73 VAL A O 1
ATOM 551 N N . LEU A 1 74 ? -7.690 0.708 -5.577 1.00 76.00 74 LEU A N 1
ATOM 552 C CA . LEU A 1 74 ? -7.753 0.845 -4.118 1.00 76.00 74 LEU A CA 1
ATOM 553 C C . LEU A 1 74 ? -8.379 2.184 -3.702 1.00 76.00 74 LEU A C 1
ATOM 555 O O . LEU A 1 74 ? -9.342 2.214 -2.931 1.00 76.00 74 LEU A O 1
ATOM 559 N N . PHE A 1 75 ? -7.905 3.298 -4.270 1.00 77.50 75 PHE A N 1
ATOM 560 C CA . PHE A 1 75 ? -8.445 4.631 -3.980 1.00 77.50 75 PHE A CA 1
ATOM 561 C C . PHE A 1 75 ? -9.897 4.791 -4.423 1.00 77.50 75 PHE A C 1
ATOM 563 O O . PHE A 1 75 ? -10.648 5.572 -3.831 1.00 77.50 75 PHE A O 1
ATOM 570 N N . ARG A 1 76 ? -10.316 4.047 -5.447 1.00 74.69 76 ARG A N 1
ATOM 571 C CA . ARG A 1 76 ? -11.694 4.056 -5.933 1.00 74.69 76 ARG A CA 1
ATOM 572 C C . ARG A 1 76 ? -12.628 3.214 -5.062 1.00 74.69 76 ARG A C 1
ATOM 574 O O . ARG A 1 76 ? -13.744 3.652 -4.795 1.00 74.69 76 ARG A O 1
ATOM 581 N N . VAL A 1 77 ? -12.181 2.045 -4.601 1.00 71.38 77 VAL A N 1
ATOM 582 C CA . VAL A 1 77 ? -12.983 1.117 -3.783 1.00 71.38 77 VAL A CA 1
ATOM 583 C C . VAL A 1 77 ? -13.091 1.592 -2.329 1.00 71.38 77 VAL A C 1
ATOM 585 O O . VAL A 1 7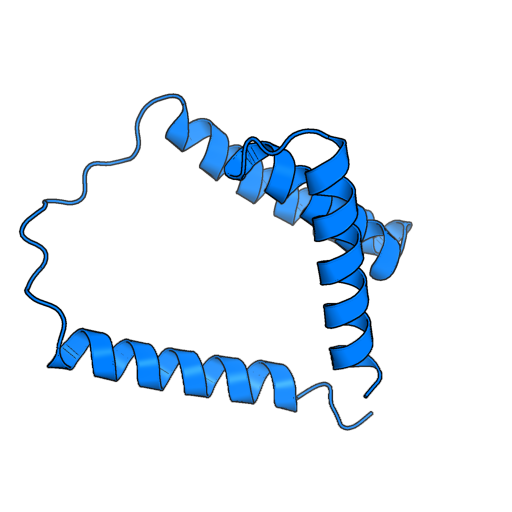7 ? -14.184 1.554 -1.760 1.00 71.38 77 VAL A O 1
ATOM 588 N N . PHE A 1 78 ? -11.998 2.083 -1.736 1.00 69.75 78 PHE A N 1
ATOM 589 C CA . PHE A 1 78 ? -11.965 2.499 -0.324 1.00 69.75 78 PHE A CA 1
ATOM 590 C C . PHE A 1 78 ? -12.215 3.985 -0.142 1.00 69.75 78 PHE A C 1
ATOM 592 O O . PHE A 1 78 ? -12.997 4.375 0.721 1.00 69.75 78 PHE A O 1
ATOM 599 N N . GLY A 1 79 ? -11.588 4.816 -0.970 1.00 63.03 79 GLY A N 1
ATOM 600 C CA . GLY A 1 79 ? -11.621 6.262 -0.786 1.00 63.03 79 GLY A CA 1
ATOM 601 C C . GLY A 1 79 ? -12.906 6.940 -1.262 1.00 63.03 79 GLY A C 1
ATOM 602 O O . GLY A 1 79 ? -13.135 8.095 -0.918 1.00 63.03 79 GLY A O 1
ATOM 603 N N . LYS A 1 80 ? -13.738 6.263 -2.077 1.00 65.88 80 LYS A N 1
ATOM 604 C CA . LYS A 1 80 ? -14.879 6.871 -2.801 1.00 65.88 80 LYS A CA 1
ATOM 605 C C . LYS A 1 80 ? -14.512 8.202 -3.490 1.00 65.88 80 LYS A C 1
ATOM 607 O O . LYS A 1 80 ? -15.371 9.057 -3.706 1.00 65.88 80 LYS A O 1
ATOM 612 N N . TYR A 1 81 ? -13.237 8.405 -3.822 1.00 65.44 81 TYR A N 1
ATOM 613 C CA . TYR A 1 81 ? -12.775 9.666 -4.386 1.00 65.44 81 TYR A CA 1
ATOM 614 C C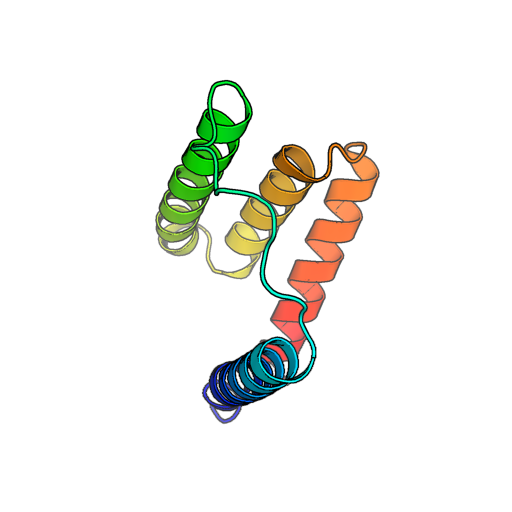 . TYR A 1 81 ? -13.304 9.833 -5.821 1.00 65.44 81 TYR A C 1
ATOM 616 O O . TYR A 1 81 ? -13.467 8.848 -6.549 1.00 65.44 81 TYR A O 1
ATOM 624 N N . PRO A 1 82 ? -13.573 11.074 -6.269 1.00 73.88 82 PRO A N 1
ATOM 625 C CA . PRO A 1 82 ? -13.951 11.323 -7.654 1.00 73.88 82 PRO A CA 1
ATOM 626 C C . PRO A 1 82 ? -12.823 10.871 -8.591 1.00 73.88 82 PRO A C 1
ATOM 628 O O . PRO A 1 82 ? -11.650 11.085 -8.281 1.00 73.88 82 PRO A O 1
ATOM 631 N N . ARG A 1 83 ? -13.175 10.300 -9.759 1.00 71.62 83 ARG A N 1
ATOM 632 C CA . ARG A 1 83 ? -12.233 9.651 -10.704 1.00 71.62 83 ARG A CA 1
ATOM 633 C C . ARG A 1 83 ? -10.935 10.440 -10.924 1.00 71.62 83 ARG A C 1
ATOM 635 O O . ARG A 1 83 ? -9.872 9.837 -10.962 1.00 71.62 83 ARG A O 1
ATOM 642 N N . LYS A 1 84 ? -11.015 11.773 -11.020 1.00 72.81 84 LYS A N 1
ATOM 643 C CA . LYS A 1 84 ? -9.859 12.668 -11.205 1.00 72.81 84 LYS A CA 1
ATOM 644 C C . LYS A 1 84 ? -8.892 12.658 -10.010 1.00 72.81 84 LYS A C 1
ATOM 646 O O . LYS A 1 84 ? -7.689 12.550 -10.208 1.00 72.81 84 LYS A O 1
ATOM 651 N N . LYS A 1 85 ? -9.406 12.714 -8.775 1.00 72.12 85 LYS A N 1
ATOM 652 C CA . LYS A 1 85 ? -8.579 12.681 -7.555 1.00 72.12 85 LYS A CA 1
ATOM 653 C C . LYS A 1 85 ? -7.924 11.313 -7.354 1.00 72.12 85 LYS A C 1
ATOM 655 O O . LYS A 1 85 ? -6.771 11.264 -6.951 1.00 72.12 85 LYS A O 1
ATOM 660 N N . SER A 1 86 ? -8.614 10.224 -7.701 1.00 72.38 86 SER A N 1
ATOM 661 C CA . SER A 1 86 ? -8.032 8.875 -7.651 1.00 72.38 86 SER A CA 1
ATOM 662 C C . SER A 1 86 ? -6.855 8.708 -8.612 1.00 72.38 86 SER A C 1
ATOM 664 O O . SER A 1 86 ? -5.880 8.071 -8.240 1.00 72.38 86 SER A O 1
ATOM 666 N N . VAL A 1 87 ? -6.916 9.290 -9.819 1.00 76.50 87 VAL A N 1
ATOM 667 C CA . VAL A 1 87 ? -5.790 9.252 -10.775 1.00 76.50 87 VAL A CA 1
ATOM 668 C C . VAL A 1 87 ? -4.595 10.046 -10.249 1.00 76.50 87 VAL A C 1
ATOM 670 O O . VAL A 1 87 ? -3.479 9.543 -10.289 1.00 76.50 87 VAL A O 1
ATOM 673 N N . ILE A 1 88 ? -4.821 11.252 -9.718 1.00 80.19 88 ILE A N 1
ATOM 674 C CA . ILE A 1 88 ? -3.744 12.095 -9.172 1.00 80.19 88 ILE A CA 1
ATOM 675 C C . ILE A 1 88 ? -3.059 11.403 -7.990 1.00 80.19 88 ILE A C 1
ATOM 677 O O . ILE A 1 88 ? -1.834 11.352 -7.940 1.00 80.19 88 ILE A O 1
ATOM 681 N N . LEU A 1 89 ? -3.840 10.833 -7.067 1.00 78.25 89 LEU A N 1
ATOM 682 C CA . LEU A 1 89 ? -3.297 10.092 -5.930 1.00 78.25 89 LEU A CA 1
ATOM 683 C C . LEU A 1 89 ? -2.550 8.840 -6.383 1.00 78.25 89 LEU A C 1
ATOM 685 O O . LEU A 1 89 ? -1.429 8.644 -5.937 1.00 78.25 89 LEU A O 1
ATOM 689 N N . ALA A 1 90 ? -3.117 8.051 -7.303 1.00 77.31 90 ALA A N 1
ATOM 690 C CA . ALA A 1 90 ? -2.474 6.853 -7.845 1.00 77.31 90 ALA A CA 1
ATOM 691 C C . ALA A 1 90 ? -1.129 7.169 -8.513 1.00 77.31 90 ALA A C 1
ATOM 693 O O . ALA A 1 90 ? -0.126 6.510 -8.225 1.00 77.31 90 ALA A O 1
ATOM 694 N N . LEU A 1 91 ? -1.089 8.214 -9.346 1.00 80.12 91 LEU A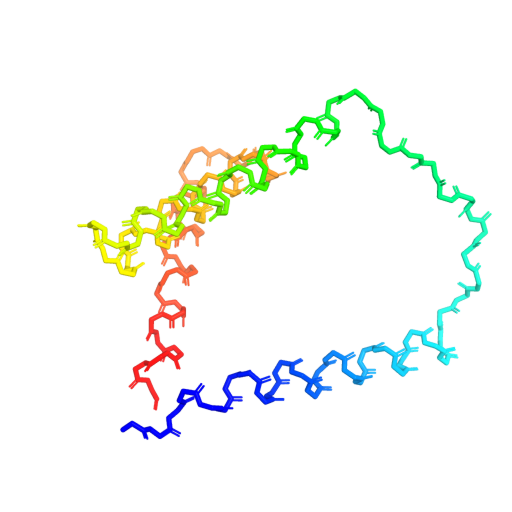 N 1
ATOM 695 C CA . LEU A 1 91 ? 0.140 8.714 -9.962 1.00 80.12 91 LEU A CA 1
ATOM 696 C C . LEU A 1 91 ? 1.146 9.164 -8.904 1.00 80.12 91 LEU A C 1
ATOM 698 O O . LEU A 1 91 ? 2.297 8.750 -8.969 1.00 80.12 91 LEU A O 1
ATOM 702 N N . GLY A 1 92 ? 0.707 9.941 -7.910 1.00 82.12 92 GLY A N 1
ATOM 703 C CA . GLY A 1 92 ? 1.552 10.398 -6.808 1.00 82.12 92 GLY A CA 1
ATOM 704 C C . GLY A 1 92 ? 2.155 9.244 -6.008 1.00 82.12 92 GLY A C 1
ATOM 705 O O . GLY A 1 92 ? 3.362 9.226 -5.791 1.00 82.12 92 GLY A O 1
ATOM 706 N N . THR A 1 93 ? 1.356 8.239 -5.634 1.00 76.75 93 THR A N 1
ATOM 707 C CA . THR A 1 93 ? 1.868 7.036 -4.956 1.00 76.75 93 THR A CA 1
ATOM 708 C C . THR A 1 93 ? 2.823 6.247 -5.833 1.00 76.75 93 THR A C 1
ATOM 710 O O . THR A 1 93 ? 3.847 5.797 -5.339 1.00 76.75 93 THR A O 1
ATOM 713 N N . THR A 1 94 ? 2.532 6.102 -7.126 1.00 80.31 94 THR A N 1
ATOM 714 C CA . THR A 1 94 ? 3.410 5.356 -8.038 1.00 80.31 94 THR A CA 1
ATOM 715 C C . THR A 1 94 ? 4.753 6.069 -8.195 1.00 80.31 94 THR A C 1
ATOM 717 O O . THR A 1 94 ? 5.792 5.427 -8.111 1.00 80.31 94 THR A O 1
ATOM 720 N N . LEU A 1 95 ? 4.746 7.398 -8.342 1.00 79.69 95 LEU A N 1
ATOM 721 C CA . LEU A 1 95 ? 5.952 8.230 -8.383 1.00 79.69 95 LEU A CA 1
ATOM 722 C C . LEU A 1 95 ? 6.747 8.162 -7.081 1.00 79.69 95 LEU A C 1
ATOM 724 O O . LEU A 1 95 ? 7.960 8.004 -7.116 1.00 79.69 95 LEU A O 1
ATOM 728 N N . PHE A 1 96 ? 6.071 8.265 -5.938 1.00 78.69 96 PHE A N 1
ATOM 729 C CA . PHE A 1 96 ? 6.713 8.206 -4.629 1.00 78.69 96 PHE A CA 1
ATOM 730 C C . PHE A 1 96 ? 7.383 6.854 -4.385 1.00 78.69 96 PHE A C 1
ATOM 732 O O . PHE A 1 96 ? 8.530 6.790 -3.954 1.00 78.69 96 PHE A O 1
ATOM 739 N N . VAL A 1 97 ? 6.686 5.769 -4.716 1.00 71.50 97 VAL A N 1
ATOM 740 C CA . VAL A 1 97 ? 7.225 4.413 -4.615 1.00 71.50 97 VAL A CA 1
ATOM 741 C C . VAL A 1 97 ? 8.387 4.222 -5.590 1.00 71.50 97 VAL A C 1
ATOM 743 O O . VAL A 1 97 ? 9.421 3.693 -5.205 1.00 71.50 97 VAL A O 1
ATOM 746 N N . TRP A 1 98 ? 8.271 4.707 -6.825 1.00 75.31 98 TRP A N 1
ATOM 747 C CA . TRP A 1 98 ? 9.366 4.649 -7.792 1.00 75.31 98 TRP A CA 1
ATOM 748 C C . TRP A 1 98 ? 10.609 5.410 -7.306 1.00 75.31 98 TRP A C 1
ATOM 750 O O . TRP A 1 98 ? 11.717 4.891 -7.405 1.00 75.31 98 TRP A O 1
ATOM 760 N N . LEU A 1 99 ? 10.423 6.590 -6.705 1.00 73.31 99 LEU A N 1
ATOM 761 C CA . LEU A 1 99 ? 11.502 7.350 -6.071 1.00 73.31 99 LEU A CA 1
ATOM 762 C C . LEU A 1 99 ? 12.152 6.581 -4.916 1.00 73.31 99 LEU A C 1
ATOM 764 O O . LEU A 1 99 ? 13.370 6.598 -4.813 1.00 73.31 99 LEU A O 1
ATOM 768 N N . LEU A 1 100 ? 11.372 5.881 -4.087 1.00 68.12 100 LEU A N 1
ATOM 769 C CA . LEU A 1 100 ? 11.905 5.061 -2.991 1.00 68.12 100 LEU A CA 1
ATOM 770 C C . LEU A 1 100 ? 12.753 3.875 -3.461 1.00 68.12 100 LEU A C 1
ATOM 772 O O . LEU A 1 100 ? 13.647 3.461 -2.735 1.00 68.12 100 LEU A O 1
ATOM 776 N N . PHE A 1 101 ? 12.449 3.304 -4.627 1.00 65.38 101 PHE A N 1
ATOM 777 C CA . PHE A 1 101 ? 13.192 2.159 -5.162 1.00 65.38 101 PHE A CA 1
ATOM 778 C C . PHE A 1 101 ? 14.411 2.560 -5.998 1.00 65.38 101 PHE A C 1
ATOM 780 O O . PHE A 1 101 ? 15.318 1.744 -6.167 1.00 65.38 101 PHE A O 1
ATOM 787 N N . ILE A 1 102 ? 14.418 3.773 -6.561 1.00 67.31 102 ILE A N 1
ATOM 788 C CA . ILE A 1 102 ? 15.512 4.247 -7.416 1.00 67.31 102 ILE A CA 1
ATOM 789 C C . ILE A 1 102 ? 16.543 5.112 -6.681 1.00 67.31 102 ILE A C 1
ATOM 791 O O . ILE A 1 102 ? 17.680 5.189 -7.148 1.00 67.31 102 ILE A O 1
ATOM 795 N N . ALA A 1 103 ? 16.151 5.764 -5.581 1.00 51.59 103 ALA A N 1
ATOM 796 C CA . ALA A 1 103 ? 17.053 6.476 -4.672 1.00 51.59 103 ALA A CA 1
ATOM 797 C C . ALA A 1 103 ? 17.829 5.498 -3.776 1.00 51.59 103 ALA A C 1
ATOM 799 O O . ALA A 1 103 ? 19.009 5.799 -3.489 1.00 51.59 103 ALA A O 1
#

Sequence (103 aa):
MTGDHIVPGIAGIALILLGVYLMCFSPAPTHKPTFPTGTILWRILGTAVLMLGYLVVMEYLGYTVSTLLASYVLFRVFGKYPRKKSVILALGTTLFVWLLFIA

Radius of gyration: 17.2 Å; chains: 1; bounding box: 44×24×44 Å

Foldseek 3Di:
DPLPPVVVVVVVVVVVVVVVCCVVPPDDPPDDDDDDDDPVVVLVVVLVVLVVVLVVCCVVVNDLVSQLVSQLVNCVSPVVDDSVVSNVVSVVVSVVVVVSVVD